Protein AF-A0A7X4AN86-F1 (afdb_monomer_lite)

pLDDT: mean 84.16, std 14.02, range [39.28, 96.69]

Sequence (159 aa):
MKVVLMLSIGFLLFSTPVFGELSLEDVEKIRAIVKESDTLLRTEIAASEQRMREYVSQEIKIVSQEIKIVSQEIKAVNTTIAEMDKRLSQIFVLVIALVAFIGVVVGVPQIIVATQRKHQRVQDEKIEAQQRQIEVQQEQIEALRQEMEAHKPEHIVTH

Secondary structure (DSSP, 8-state):
-HHHHHHHHHHHHHTS-------HHHHHHHHHHHHHHHHHHHHHHHHHHHHHHHHHHHHHHHHHHHHHHHHHHHHHHHHHHHHHHHHHHHHHHHHHHHHHHHHHHHHHHHHHHHHHHHHHHHHHHHHHHHHHHHHHHHHHHHHHHHHHHHT--------

Structure (mmCIF, N/CA/C/O backbone):
data_AF-A0A7X4AN86-F1
#
_entry.id   AF-A0A7X4AN86-F1
#
loop_
_atom_site.group_PDB
_atom_site.id
_atom_site.type_symbol
_atom_site.label_atom_id
_atom_site.label_alt_id
_atom_site.label_comp_id
_atom_site.label_asym_id
_atom_site.label_entity_id
_atom_site.label_seq_id
_atom_site.pdbx_PDB_ins_code
_atom_site.Cartn_x
_atom_site.Cartn_y
_atom_site.Cartn_z
_atom_site.occupancy
_atom_site.B_iso_or_equiv
_atom_site.auth_seq_id
_atom_site.auth_comp_id
_atom_site.auth_asym_id
_atom_site.auth_atom_id
_atom_site.pdbx_PDB_model_num
ATOM 1 N N . MET A 1 1 ? 87.988 15.229 -50.002 1.00 59.66 1 MET A N 1
ATOM 2 C CA . MET A 1 1 ? 86.924 15.644 -49.054 1.00 59.66 1 MET A CA 1
ATOM 3 C C . MET A 1 1 ? 85.816 16.482 -49.699 1.00 59.66 1 MET A C 1
ATOM 5 O O . MET A 1 1 ? 84.666 16.098 -49.564 1.00 59.66 1 MET A O 1
ATOM 9 N N . LYS A 1 2 ? 86.116 17.559 -50.448 1.00 65.12 2 LYS A N 1
ATOM 10 C CA . LYS A 1 2 ? 85.088 18.427 -51.073 1.00 65.12 2 LYS A CA 1
ATOM 11 C C . LYS A 1 2 ? 84.139 17.706 -52.047 1.00 65.12 2 LYS A C 1
ATOM 13 O O . LYS A 1 2 ? 82.944 17.965 -52.027 1.00 65.12 2 LYS A O 1
ATOM 18 N N . VAL A 1 3 ? 84.654 16.763 -52.841 1.00 76.94 3 VAL A N 1
ATOM 19 C CA . VAL A 1 3 ? 83.847 15.990 -53.808 1.00 76.94 3 VAL A CA 1
ATOM 20 C C . VAL A 1 3 ? 82.849 15.062 -53.106 1.00 76.94 3 VAL A C 1
ATOM 22 O O . VAL A 1 3 ? 81.696 14.997 -53.503 1.00 76.94 3 VAL A O 1
ATOM 25 N N . VAL A 1 4 ? 83.262 14.412 -52.013 1.00 77.50 4 VAL A N 1
ATOM 26 C CA . VAL A 1 4 ? 82.396 13.531 -51.206 1.00 77.50 4 VAL A CA 1
ATOM 27 C C . VAL A 1 4 ? 81.288 14.329 -50.515 1.00 77.50 4 VAL A C 1
ATOM 29 O O . VAL A 1 4 ? 80.149 13.883 -50.449 1.00 77.50 4 VAL A O 1
ATOM 32 N N . LEU A 1 5 ? 81.607 15.539 -50.051 1.00 77.81 5 LEU A N 1
ATOM 33 C CA . LEU A 1 5 ? 80.645 16.421 -49.393 1.00 77.81 5 LEU A CA 1
ATOM 34 C C . LEU A 1 5 ? 79.608 16.967 -50.394 1.00 77.81 5 LEU A C 1
ATOM 36 O O . LEU A 1 5 ? 78.422 16.992 -50.083 1.00 77.81 5 LEU A O 1
ATOM 40 N N . MET A 1 6 ? 80.027 17.290 -51.623 1.00 79.81 6 MET A N 1
ATOM 41 C CA . MET A 1 6 ? 79.114 17.667 -52.714 1.00 79.81 6 MET A CA 1
ATOM 42 C C . MET A 1 6 ? 78.222 16.504 -53.171 1.00 79.81 6 MET A C 1
ATOM 44 O O . MET A 1 6 ? 77.037 16.709 -53.414 1.00 79.81 6 MET A O 1
ATOM 48 N N . LEU A 1 7 ? 78.754 15.280 -53.231 1.00 76.62 7 LEU A N 1
ATOM 49 C CA . LEU A 1 7 ? 77.976 14.080 -53.565 1.00 76.62 7 LEU A CA 1
ATOM 50 C C . LEU A 1 7 ? 76.938 13.739 -52.487 1.00 76.62 7 LEU A C 1
ATOM 52 O O . LEU A 1 7 ? 75.814 13.379 -52.819 1.00 76.62 7 LEU A O 1
ATOM 56 N N . SER A 1 8 ? 77.286 13.908 -51.209 1.00 74.31 8 SER A N 1
ATOM 57 C CA . SER A 1 8 ? 76.368 13.686 -50.085 1.00 74.31 8 SER A CA 1
ATOM 58 C C . SER A 1 8 ? 75.232 14.716 -50.050 1.00 74.31 8 SER A C 1
ATOM 60 O O . SER A 1 8 ? 74.072 14.352 -49.875 1.00 74.31 8 SER A O 1
ATOM 62 N N . ILE A 1 9 ? 75.536 15.995 -50.309 1.00 74.00 9 ILE A N 1
ATOM 63 C CA . ILE A 1 9 ? 74.516 17.050 -50.432 1.00 74.00 9 ILE A CA 1
ATOM 64 C C . ILE A 1 9 ? 73.622 16.806 -51.655 1.00 74.00 9 ILE A C 1
ATOM 66 O O . ILE A 1 9 ? 72.408 16.956 -51.559 1.00 74.00 9 ILE A O 1
ATOM 70 N N . GLY A 1 10 ? 74.194 16.371 -52.783 1.00 73.00 10 GLY A N 1
ATOM 71 C CA . GLY A 1 10 ? 73.420 15.988 -53.965 1.00 73.00 10 GLY A CA 1
ATOM 72 C C . GLY A 1 10 ? 72.473 14.816 -53.691 1.00 73.00 10 GLY A C 1
ATOM 73 O O . GLY A 1 10 ? 71.308 14.869 -54.075 1.00 73.00 10 GLY A O 1
ATOM 74 N N . PHE A 1 11 ? 72.936 13.797 -52.962 1.00 70.88 11 PHE A N 1
ATOM 75 C CA . PHE A 1 11 ? 72.116 12.646 -52.578 1.00 70.88 11 PHE A CA 1
ATOM 76 C C . PHE A 1 11 ? 71.001 13.022 -51.587 1.00 70.88 11 PHE A C 1
ATOM 78 O O . PHE A 1 11 ? 69.872 12.557 -51.733 1.00 70.88 11 PHE A O 1
ATOM 85 N N . LEU A 1 12 ? 71.283 13.912 -50.629 1.00 63.19 12 LEU A N 1
ATOM 86 C CA . LEU A 1 12 ? 70.298 14.459 -49.684 1.00 63.19 12 LEU A CA 1
ATOM 87 C C . LEU A 1 12 ? 69.236 15.348 -50.354 1.00 63.19 12 LEU A C 1
ATOM 89 O O . LEU A 1 12 ? 68.088 15.356 -49.921 1.00 63.19 12 LEU A O 1
ATOM 93 N N . LEU A 1 13 ? 69.581 16.068 -51.425 1.00 61.72 13 LEU A N 1
ATOM 9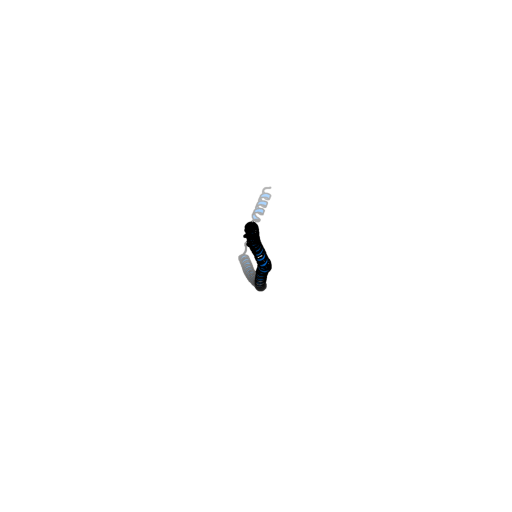4 C CA . LEU A 1 13 ? 68.618 16.872 -52.191 1.00 61.72 13 LEU A CA 1
ATOM 95 C C . LEU A 1 13 ? 67.727 16.007 -53.100 1.00 61.72 13 LEU A C 1
ATOM 97 O O . LEU A 1 13 ? 66.534 16.282 -53.218 1.00 61.72 13 LEU A O 1
ATOM 101 N N . PHE A 1 14 ? 68.268 14.923 -53.670 1.00 61.25 14 PHE A N 1
ATOM 102 C CA . PHE A 1 14 ? 67.503 13.939 -54.455 1.00 61.25 14 PHE A CA 1
ATOM 103 C C . PHE A 1 14 ? 66.569 13.053 -53.617 1.00 61.25 14 PHE A C 1
ATOM 105 O O . PHE A 1 14 ? 65.721 12.366 -54.177 1.00 61.25 14 PHE A O 1
ATOM 112 N N . SER A 1 15 ? 66.712 13.060 -52.291 1.00 56.84 15 SER A N 1
ATOM 113 C CA . SER A 1 15 ? 65.878 12.286 -51.359 1.00 56.84 15 SER A CA 1
ATOM 114 C C . SER A 1 15 ? 64.764 13.114 -50.697 1.00 56.84 15 SER A C 1
ATOM 116 O O . SER A 1 15 ? 64.137 12.665 -49.739 1.00 56.84 15 SER A O 1
ATOM 118 N N . THR A 1 16 ? 64.462 14.302 -51.233 1.00 56.03 16 THR A N 1
ATOM 119 C CA . THR A 1 16 ? 63.260 15.071 -50.871 1.00 56.03 16 THR A CA 1
ATOM 120 C C . THR A 1 16 ? 62.068 14.647 -51.742 1.00 56.03 16 THR A C 1
ATOM 122 O O . THR A 1 16 ? 62.247 14.060 -52.805 1.00 56.03 16 THR A O 1
ATOM 125 N N . PRO A 1 17 ? 60.840 14.787 -51.239 1.00 50.56 17 PRO A N 1
ATOM 126 C CA . PRO A 1 17 ? 60.107 13.701 -50.615 1.00 50.56 17 PRO A CA 1
ATOM 127 C C . PRO A 1 17 ? 59.444 12.852 -51.692 1.00 50.56 17 PRO A C 1
ATOM 129 O O . PRO A 1 17 ? 58.973 13.378 -52.699 1.00 50.56 17 PRO A O 1
ATOM 132 N N . VAL A 1 18 ? 59.267 11.559 -51.420 1.00 56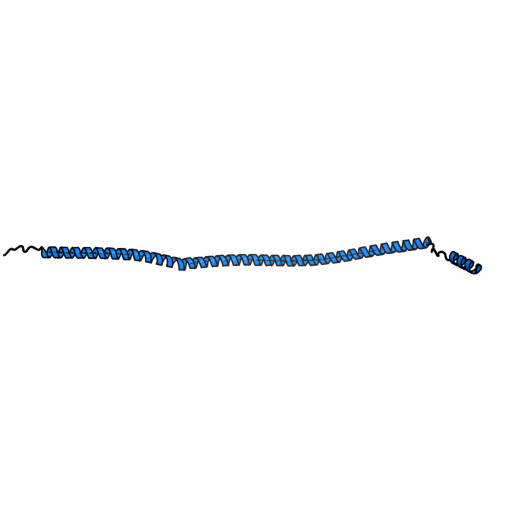.06 18 VAL A N 1
ATOM 133 C CA . VAL A 1 18 ? 58.120 10.831 -51.975 1.00 56.06 18 VAL A CA 1
ATOM 134 C C . VAL A 1 18 ? 56.873 11.462 -51.346 1.00 56.06 18 VAL A C 1
ATOM 136 O O . VAL A 1 18 ? 56.263 10.923 -50.427 1.00 56.06 18 VAL A O 1
ATOM 139 N N . PHE A 1 19 ? 56.528 12.672 -51.785 1.00 55.12 19 PHE A N 1
ATOM 140 C CA . PHE A 1 19 ? 55.153 13.110 -51.791 1.00 55.12 19 P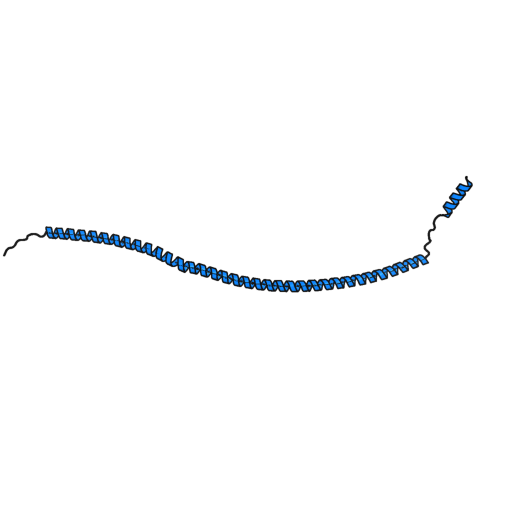HE A CA 1
ATOM 141 C C . PHE A 1 19 ? 54.500 12.140 -52.759 1.00 55.12 19 PHE A C 1
ATOM 143 O O . PHE A 1 19 ? 54.662 12.261 -53.970 1.00 55.12 19 PHE A O 1
ATOM 150 N N . GLY A 1 20 ? 53.861 11.105 -52.217 1.00 59.78 20 GLY A N 1
ATOM 151 C CA . GLY A 1 20 ? 52.880 10.364 -52.984 1.00 59.78 20 GLY A CA 1
ATOM 152 C C . GLY A 1 20 ? 51.840 11.386 -53.412 1.00 59.78 20 GLY A C 1
ATOM 153 O O . GLY A 1 20 ? 50.986 11.758 -52.610 1.00 59.78 20 GLY A O 1
ATOM 154 N N . GLU A 1 21 ? 51.985 11.925 -54.622 1.00 60.19 21 GLU A N 1
ATOM 155 C CA . GLU A 1 21 ? 50.918 12.647 -55.291 1.00 60.19 21 GLU A CA 1
ATOM 156 C C . GLU A 1 21 ? 49.761 11.659 -55.351 1.00 60.19 21 GLU A C 1
ATOM 158 O O . GLU A 1 21 ? 49.780 10.709 -56.131 1.00 60.19 21 GLU A O 1
ATOM 163 N N . LEU A 1 22 ? 48.800 11.829 -54.441 1.00 63.56 22 LEU A N 1
ATOM 164 C CA . LEU A 1 22 ? 47.517 11.157 -54.527 1.00 63.56 22 LEU A CA 1
ATOM 165 C C . LEU A 1 22 ? 46.953 11.523 -55.892 1.00 63.56 22 LEU A C 1
ATOM 167 O O . LEU A 1 22 ? 46.578 12.676 -56.127 1.00 63.56 22 LEU A O 1
ATOM 171 N N . SER A 1 23 ? 46.943 10.553 -56.800 1.00 77.81 23 SER A N 1
ATOM 172 C CA . SER A 1 23 ? 46.334 10.756 -58.099 1.00 77.81 23 SER A CA 1
ATOM 173 C C . SER A 1 23 ? 44.841 11.035 -57.898 1.00 77.81 23 SER A C 1
ATOM 175 O O . SER A 1 23 ? 44.242 10.661 -56.884 1.00 77.81 23 SER A O 1
ATOM 177 N N . LEU A 1 24 ? 44.208 11.694 -58.869 1.00 81.12 24 LEU A N 1
ATOM 178 C CA . LEU A 1 24 ? 42.753 11.881 -58.854 1.00 81.12 24 LEU A CA 1
ATOM 179 C C . LEU A 1 24 ? 42.006 10.543 -58.692 1.00 81.12 24 LEU A C 1
ATOM 181 O O . LEU A 1 24 ? 40.983 10.500 -58.012 1.00 81.12 24 LEU A O 1
ATOM 185 N N . GLU A 1 25 ? 42.560 9.457 -59.236 1.00 84.00 25 GLU A N 1
ATOM 186 C CA . GLU A 1 25 ? 42.035 8.096 -59.102 1.00 84.00 25 GLU A CA 1
ATOM 187 C C . GLU A 1 25 ? 42.094 7.587 -57.650 1.00 84.00 25 GLU A C 1
ATOM 189 O O . GLU A 1 25 ? 41.111 7.045 -57.139 1.00 84.00 25 GLU A O 1
ATOM 194 N N . ASP A 1 26 ? 43.196 7.833 -56.933 1.00 84.50 26 ASP A N 1
ATOM 195 C CA . ASP A 1 26 ? 43.321 7.464 -55.517 1.00 84.50 26 ASP A CA 1
ATOM 196 C C . ASP A 1 26 ? 42.330 8.242 -54.639 1.00 84.50 26 ASP A C 1
ATOM 198 O O . ASP A 1 26 ? 41.722 7.681 -53.724 1.00 84.50 26 ASP A O 1
ATOM 202 N N . VAL A 1 27 ? 42.104 9.525 -54.942 1.00 86.25 27 VAL A N 1
ATOM 203 C CA . VAL A 1 27 ? 41.112 10.358 -54.241 1.00 86.25 27 VAL A CA 1
ATOM 204 C C . VAL A 1 27 ? 39.685 9.867 -54.505 1.00 86.25 27 VAL A C 1
ATOM 206 O O . VAL A 1 27 ? 38.868 9.825 -53.581 1.00 86.25 27 VAL A O 1
ATOM 209 N N . GLU A 1 28 ? 39.367 9.465 -55.737 1.00 87.44 28 GLU A N 1
ATOM 210 C CA . GLU A 1 28 ? 38.066 8.873 -56.070 1.00 87.44 28 GLU A CA 1
ATOM 211 C C . GLU A 1 28 ? 37.847 7.535 -55.364 1.00 87.44 28 GLU A C 1
ATOM 213 O O . GLU A 1 28 ? 36.765 7.299 -54.820 1.00 87.44 28 GLU A O 1
ATOM 218 N N . LYS A 1 29 ? 38.882 6.696 -55.283 1.00 89.69 29 LYS A N 1
ATOM 219 C CA . LYS A 1 29 ? 38.834 5.426 -54.555 1.00 89.69 29 LYS A CA 1
ATOM 220 C C . LYS A 1 29 ? 38.629 5.633 -53.056 1.00 89.69 29 LYS A C 1
ATOM 222 O O . LYS A 1 29 ? 37.786 4.964 -52.462 1.00 89.69 29 LYS A O 1
ATOM 227 N N . ILE A 1 30 ? 39.321 6.599 -52.449 1.00 87.06 30 ILE A N 1
ATOM 228 C CA . ILE A 1 30 ? 39.097 6.981 -51.046 1.00 87.06 30 ILE A CA 1
ATOM 229 C C . ILE A 1 30 ? 37.661 7.471 -50.854 1.00 87.06 30 ILE A C 1
ATOM 231 O O . ILE A 1 30 ? 36.988 7.041 -49.920 1.00 87.06 30 ILE A O 1
ATOM 235 N N . ARG A 1 31 ? 37.149 8.322 -51.751 1.00 90.19 31 ARG A N 1
ATOM 236 C CA . ARG A 1 31 ? 35.760 8.800 -51.685 1.00 90.19 31 ARG A CA 1
ATOM 237 C C . ARG A 1 31 ? 34.756 7.651 -51.794 1.00 90.19 31 ARG A C 1
ATOM 239 O O . ARG A 1 31 ? 33.753 7.667 -51.083 1.00 90.19 31 ARG A O 1
ATOM 246 N N . ALA A 1 32 ? 35.010 6.673 -52.661 1.00 90.94 32 ALA A N 1
ATOM 247 C CA . ALA A 1 32 ? 34.169 5.490 -52.802 1.00 90.94 32 ALA A CA 1
ATOM 248 C C . ALA A 1 32 ? 34.157 4.655 -51.513 1.00 90.94 32 ALA A C 1
ATOM 250 O O . ALA A 1 32 ? 33.076 4.346 -51.018 1.00 90.94 32 ALA A O 1
ATOM 251 N N . ILE A 1 33 ? 35.330 4.394 -50.925 1.00 91.75 33 ILE A N 1
ATOM 252 C CA . ILE A 1 33 ? 35.465 3.670 -49.651 1.00 91.75 33 ILE A CA 1
ATOM 253 C C . ILE A 1 33 ? 34.736 4.407 -48.525 1.00 91.75 33 ILE A C 1
ATOM 255 O O . ILE A 1 33 ? 33.979 3.788 -47.787 1.00 91.75 33 ILE A O 1
ATOM 259 N N . VAL A 1 34 ? 34.910 5.729 -48.415 1.00 93.00 34 VAL A N 1
ATOM 260 C CA . VAL A 1 34 ? 34.235 6.539 -47.387 1.00 93.00 34 VAL A CA 1
ATOM 261 C C . VAL A 1 34 ? 32.717 6.484 -47.563 1.00 93.00 34 VAL A C 1
ATOM 263 O O . VAL A 1 34 ? 31.983 6.294 -46.596 1.00 93.00 34 VAL A O 1
ATOM 266 N N . LYS A 1 35 ? 32.227 6.593 -48.803 1.00 93.94 35 LYS A N 1
ATOM 267 C CA . LYS A 1 35 ? 30.792 6.513 -49.091 1.00 93.94 35 LYS A CA 1
ATOM 268 C C . LYS A 1 35 ? 30.224 5.132 -48.761 1.00 93.94 35 LYS A C 1
ATOM 270 O O . LYS A 1 35 ? 29.143 5.049 -48.186 1.00 93.94 35 LYS A O 1
ATOM 275 N N . GLU A 1 36 ? 30.941 4.065 -49.100 1.00 93.94 36 GLU A N 1
ATOM 276 C CA . GLU A 1 36 ? 30.561 2.696 -48.748 1.00 93.94 36 GLU A CA 1
ATOM 277 C C . GLU A 1 36 ? 30.550 2.504 -47.226 1.00 93.94 36 GLU A C 1
ATOM 279 O O . GLU A 1 36 ? 29.544 2.054 -46.672 1.00 93.94 36 GLU A O 1
ATOM 284 N N . SER A 1 37 ? 31.598 2.946 -46.525 1.00 89.62 37 SER A N 1
ATOM 285 C CA . SER A 1 37 ? 31.664 2.866 -45.064 1.00 89.62 37 SER A CA 1
ATOM 286 C C . SER A 1 37 ? 30.549 3.657 -44.386 1.00 89.62 37 SER A C 1
ATOM 288 O O . SER A 1 37 ? 29.954 3.159 -43.435 1.00 89.62 37 SER A O 1
ATOM 290 N N . ASP A 1 38 ? 30.193 4.835 -44.906 1.00 93.56 38 ASP A N 1
ATOM 291 C CA . ASP A 1 38 ? 29.076 5.633 -44.393 1.00 93.56 38 ASP A CA 1
ATOM 292 C C . ASP A 1 38 ? 27.742 4.907 -44.575 1.00 93.56 38 ASP A C 1
ATOM 294 O O . ASP A 1 38 ? 26.886 4.941 -43.687 1.00 93.56 38 ASP A O 1
ATOM 298 N N . THR A 1 39 ? 27.544 4.235 -45.715 1.00 94.44 39 THR A N 1
ATOM 299 C CA . THR A 1 39 ? 26.326 3.448 -45.938 1.00 94.44 39 THR A CA 1
ATOM 300 C C . THR A 1 39 ? 26.246 2.249 -45.000 1.00 94.44 39 THR A C 1
ATOM 302 O O . THR A 1 39 ? 25.210 2.071 -44.361 1.00 94.44 39 THR A O 1
ATOM 305 N N . LEU A 1 40 ? 27.339 1.495 -44.837 1.00 93.75 40 LEU A N 1
ATOM 306 C CA . LEU A 1 40 ? 27.409 0.357 -43.917 1.00 93.75 40 LEU A CA 1
ATOM 307 C C . LEU A 1 40 ? 27.167 0.795 -42.469 1.00 93.75 40 LEU A C 1
ATOM 309 O O . LEU A 1 40 ? 26.360 0.196 -41.756 1.00 93.75 40 LEU A O 1
ATOM 313 N N . LEU A 1 41 ? 27.798 1.891 -42.052 1.00 94.56 41 LEU A N 1
ATOM 314 C CA . LEU A 1 41 ? 27.650 2.441 -40.712 1.00 94.56 41 LEU A CA 1
ATOM 315 C C . LEU A 1 41 ? 26.210 2.896 -40.450 1.00 94.56 41 LEU A C 1
ATOM 317 O O . LEU A 1 41 ? 25.654 2.583 -39.402 1.00 94.56 41 LEU A O 1
ATOM 321 N N . ARG A 1 42 ? 25.553 3.551 -41.415 1.00 95.06 42 ARG A N 1
ATOM 322 C CA . ARG A 1 42 ? 24.127 3.906 -41.298 1.00 95.06 42 ARG A CA 1
ATOM 323 C C . ARG A 1 42 ? 23.230 2.678 -41.186 1.00 95.06 42 ARG A C 1
ATOM 325 O O . ARG A 1 42 ? 22.292 2.697 -40.392 1.00 95.06 42 ARG A O 1
ATOM 332 N N . THR A 1 43 ? 23.501 1.625 -41.957 1.00 95.19 43 THR A N 1
ATOM 333 C CA . THR A 1 43 ? 22.714 0.387 -41.878 1.00 95.19 43 THR A CA 1
ATOM 334 C C . THR A 1 43 ? 22.900 -0.327 -40.543 1.00 95.19 43 THR A C 1
ATOM 336 O O . THR A 1 43 ? 21.911 -0.759 -39.955 1.00 95.19 43 THR A O 1
ATOM 339 N N . GLU A 1 44 ? 24.126 -0.381 -40.014 1.00 94.56 44 GLU A N 1
ATOM 340 C CA . GLU A 1 44 ? 24.392 -0.997 -38.712 1.00 94.56 44 GLU A CA 1
ATOM 341 C C . GLU A 1 44 ? 23.791 -0.171 -37.570 1.00 94.56 44 GLU A C 1
ATOM 343 O O . GLU A 1 44 ? 23.217 -0.741 -36.644 1.00 94.56 44 GLU A O 1
ATOM 348 N N . ILE A 1 45 ? 23.836 1.166 -37.651 1.00 94.81 45 ILE A N 1
ATOM 349 C CA . ILE A 1 45 ? 23.145 2.037 -36.691 1.00 94.81 45 ILE A CA 1
ATOM 350 C C . ILE A 1 45 ? 21.642 1.770 -36.723 1.00 94.81 45 ILE A C 1
ATOM 352 O O . ILE A 1 45 ? 21.060 1.536 -35.670 1.00 94.81 45 ILE A O 1
ATOM 356 N N . ALA A 1 46 ? 21.016 1.739 -37.902 1.00 96.62 46 ALA A N 1
ATOM 357 C CA . ALA A 1 46 ? 19.581 1.484 -38.013 1.00 96.62 46 ALA A CA 1
ATOM 358 C C . ALA A 1 46 ? 19.197 0.100 -37.457 1.00 96.62 46 ALA A C 1
ATOM 360 O O . ALA A 1 46 ? 18.225 -0.021 -36.710 1.00 96.62 46 ALA A O 1
ATOM 361 N N . ALA A 1 47 ? 19.988 -0.933 -37.762 1.00 95.69 47 ALA A N 1
ATOM 362 C CA . ALA A 1 47 ? 19.789 -2.274 -37.219 1.00 95.69 47 ALA A CA 1
ATOM 363 C C . ALA A 1 47 ? 19.975 -2.306 -35.691 1.00 95.69 47 ALA A C 1
ATOM 365 O O . ALA A 1 47 ? 19.183 -2.921 -34.978 1.00 95.69 47 ALA A O 1
ATOM 366 N N . SER A 1 48 ? 20.992 -1.617 -35.169 1.00 95.00 48 SER A N 1
ATOM 367 C CA . SER A 1 48 ? 21.255 -1.508 -33.732 1.00 95.00 48 SER A CA 1
ATOM 368 C C . SER A 1 48 ? 20.141 -0.759 -32.997 1.00 95.00 48 SER A C 1
ATOM 370 O O . SER A 1 48 ? 19.652 -1.233 -31.971 1.00 95.00 48 SER A O 1
ATOM 372 N N . GLU A 1 49 ? 19.666 0.358 -33.550 1.00 95.75 49 GLU A N 1
ATOM 373 C CA . GLU A 1 49 ? 18.523 1.106 -33.024 1.00 95.75 49 GLU A CA 1
ATOM 374 C C . GLU A 1 49 ? 17.249 0.262 -33.021 1.00 95.75 49 GLU A C 1
ATOM 376 O O . GLU A 1 49 ? 16.485 0.307 -32.057 1.00 95.75 49 GLU A O 1
ATOM 381 N N . GLN A 1 50 ? 17.021 -0.539 -34.065 1.00 96.50 50 GLN A N 1
ATOM 382 C CA . GLN A 1 50 ? 15.886 -1.455 -34.108 1.00 96.50 50 GLN A CA 1
ATOM 383 C C . GLN A 1 50 ? 15.979 -2.512 -32.999 1.00 96.50 50 GLN A C 1
ATOM 385 O O . GLN A 1 50 ? 15.030 -2.658 -32.228 1.00 96.50 50 GLN A O 1
ATOM 390 N N . ARG A 1 51 ? 17.129 -3.187 -32.857 1.00 95.31 51 ARG A N 1
ATOM 391 C CA . ARG A 1 51 ? 17.360 -4.166 -31.776 1.00 95.31 51 ARG A CA 1
ATOM 392 C C . ARG A 1 51 ? 17.150 -3.539 -30.399 1.00 95.31 51 ARG A C 1
ATOM 394 O O . ARG A 1 51 ? 16.529 -4.139 -29.526 1.00 95.31 51 ARG A O 1
ATOM 401 N N . MET A 1 52 ? 17.625 -2.309 -30.213 1.00 95.19 52 MET A N 1
ATOM 402 C CA . MET A 1 52 ? 17.462 -1.576 -28.961 1.00 95.19 52 MET A CA 1
ATOM 403 C C . MET A 1 52 ? 15.994 -1.246 -28.680 1.00 95.19 52 MET A C 1
ATOM 405 O O . MET A 1 52 ? 15.530 -1.440 -27.559 1.00 95.19 52 MET A O 1
ATOM 409 N N . ARG A 1 53 ? 15.234 -0.799 -29.687 1.00 94.94 53 ARG A N 1
ATOM 410 C CA . ARG A 1 53 ? 13.790 -0.551 -29.551 1.00 94.94 53 ARG A CA 1
ATOM 411 C C . ARG A 1 53 ? 13.028 -1.822 -29.194 1.00 94.94 53 ARG A C 1
ATOM 413 O O . ARG A 1 53 ? 12.136 -1.767 -28.351 1.00 94.94 53 ARG A O 1
ATOM 420 N N . GLU A 1 54 ? 13.371 -2.948 -29.812 1.00 94.62 54 GLU A N 1
ATOM 421 C CA . GLU A 1 54 ? 12.759 -4.246 -29.516 1.00 94.62 54 GLU A CA 1
ATOM 422 C C . GLU A 1 54 ? 13.051 -4.685 -28.077 1.00 94.62 54 GLU A C 1
ATOM 424 O O . GLU A 1 54 ? 12.113 -5.005 -27.345 1.00 94.62 54 GLU A O 1
ATOM 429 N N . TYR A 1 55 ? 14.313 -4.608 -27.645 1.00 94.50 55 TYR A N 1
ATOM 430 C CA . TYR A 1 55 ? 14.720 -4.922 -26.273 1.00 94.50 55 TYR A CA 1
ATOM 431 C C . TYR A 1 55 ? 14.004 -4.034 -25.247 1.00 94.50 55 TYR A C 1
ATOM 433 O O . TYR A 1 55 ? 13.342 -4.533 -24.340 1.00 94.50 55 TYR A O 1
ATOM 441 N N . VAL A 1 56 ? 14.037 -2.711 -25.439 1.00 95.12 56 VAL A N 1
ATOM 442 C CA . VAL A 1 56 ? 13.352 -1.755 -24.554 1.00 95.12 56 VAL A CA 1
ATOM 443 C C . VAL A 1 56 ? 11.841 -2.005 -24.538 1.00 95.12 56 VAL A C 1
ATOM 445 O O . VAL A 1 56 ? 11.217 -1.941 -23.482 1.00 95.12 56 VAL A O 1
ATOM 448 N N . SER A 1 57 ? 11.229 -2.334 -25.679 1.00 95.56 57 SER A N 1
ATOM 449 C CA . SER A 1 57 ? 9.801 -2.666 -25.737 1.00 95.56 57 SER A CA 1
ATOM 450 C C . SER A 1 57 ? 9.465 -3.938 -24.954 1.00 95.56 57 SER A C 1
ATOM 452 O O . SER A 1 57 ? 8.420 -3.990 -24.303 1.00 95.56 57 SER A O 1
ATOM 454 N N . GLN A 1 58 ? 10.324 -4.958 -25.004 1.00 94.75 58 GLN A N 1
ATOM 455 C CA . GLN A 1 58 ? 10.151 -6.188 -24.230 1.00 94.75 58 GLN A CA 1
ATOM 456 C C . GLN A 1 58 ? 10.288 -5.930 -22.727 1.00 94.75 58 GLN A C 1
ATOM 458 O O . GLN A 1 58 ? 9.391 -6.309 -21.978 1.00 94.75 58 GLN A O 1
ATOM 463 N N . GLU A 1 59 ? 11.327 -5.212 -22.301 1.00 93.62 59 GLU A N 1
ATOM 464 C CA . GLU A 1 59 ? 11.527 -4.824 -20.897 1.00 93.62 59 GLU A CA 1
ATOM 465 C C . GLU A 1 59 ? 10.338 -4.011 -20.362 1.00 93.62 59 GLU A C 1
ATOM 467 O O . GLU A 1 59 ? 9.785 -4.321 -19.309 1.00 93.62 59 GLU A O 1
ATOM 472 N N . ILE A 1 60 ? 9.837 -3.036 -21.133 1.00 93.81 60 ILE A N 1
ATOM 473 C CA . ILE A 1 60 ? 8.640 -2.265 -20.757 1.00 93.81 60 ILE A CA 1
ATOM 474 C C . ILE A 1 60 ? 7.419 -3.178 -20.576 1.00 93.81 60 ILE A C 1
ATOM 476 O O . ILE A 1 60 ? 6.611 -2.950 -19.672 1.00 93.81 60 ILE A O 1
ATOM 480 N N . LYS A 1 61 ? 7.251 -4.210 -21.413 1.00 94.50 61 LYS A N 1
ATOM 481 C CA . LYS A 1 61 ? 6.141 -5.166 -21.268 1.00 94.50 61 LYS A CA 1
ATOM 482 C C . LYS A 1 61 ? 6.269 -5.986 -19.989 1.00 94.50 61 LYS A C 1
ATOM 484 O O . LYS A 1 61 ? 5.260 -6.145 -19.305 1.00 94.50 61 LYS A O 1
ATOM 489 N N . ILE A 1 62 ? 7.469 -6.472 -19.674 1.00 94.50 62 ILE A N 1
ATOM 490 C CA . ILE A 1 62 ? 7.745 -7.242 -18.453 1.00 94.50 62 ILE A CA 1
ATOM 491 C C . ILE A 1 62 ? 7.449 -6.376 -17.228 1.00 94.50 62 ILE A C 1
ATOM 493 O O . ILE A 1 62 ? 6.586 -6.723 -16.425 1.00 94.50 62 ILE A O 1
ATOM 497 N N . VAL A 1 63 ? 8.040 -5.182 -17.160 1.00 95.06 63 VAL A N 1
ATOM 498 C CA . VAL A 1 63 ? 7.812 -4.233 -16.061 1.00 95.06 63 VAL A CA 1
ATOM 499 C C . VAL A 1 63 ? 6.328 -3.862 -15.943 1.00 95.06 63 VAL A C 1
ATOM 501 O O . VAL A 1 63 ? 5.780 -3.791 -14.845 1.00 95.06 63 VAL A O 1
ATOM 504 N N . SER A 1 64 ? 5.619 -3.675 -17.061 1.00 94.69 64 SER A N 1
ATOM 505 C CA . SER A 1 64 ? 4.176 -3.401 -17.042 1.00 94.69 64 SER A CA 1
ATOM 506 C C . SER A 1 64 ? 3.357 -4.565 -16.471 1.00 94.69 64 SER A C 1
ATOM 508 O O . SER A 1 64 ? 2.353 -4.332 -15.791 1.00 94.69 64 SER A O 1
ATOM 510 N N . GLN A 1 65 ? 3.756 -5.810 -16.737 1.00 94.38 65 GLN A N 1
ATOM 511 C CA . GLN A 1 65 ? 3.116 -6.991 -16.157 1.00 94.38 65 GLN A CA 1
ATOM 512 C C . GLN A 1 65 ? 3.391 -7.091 -14.656 1.00 94.38 65 GLN A C 1
ATOM 514 O O . GLN A 1 65 ? 2.446 -7.278 -13.891 1.00 94.38 65 GLN A O 1
ATOM 519 N N . GLU A 1 66 ? 4.634 -6.882 -14.224 1.00 94.38 66 GLU A N 1
ATOM 520 C CA . GLU A 1 66 ? 4.997 -6.873 -12.804 1.00 94.38 66 GLU A CA 1
ATOM 521 C C . GLU A 1 66 ? 4.228 -5.796 -12.032 1.00 94.38 66 GLU A C 1
ATOM 523 O O . GLU A 1 66 ? 3.611 -6.091 -11.010 1.00 94.38 66 GLU A O 1
ATOM 528 N N . ILE A 1 67 ? 4.137 -4.574 -12.568 1.00 94.19 67 ILE A N 1
ATOM 529 C CA . ILE A 1 67 ? 3.339 -3.492 -11.969 1.00 94.19 67 ILE A CA 1
ATOM 530 C C . ILE A 1 67 ? 1.866 -3.897 -11.821 1.00 94.19 67 ILE A C 1
ATOM 532 O O . ILE A 1 67 ? 1.230 -3.562 -10.819 1.00 94.19 67 ILE A O 1
ATOM 536 N N . LYS A 1 68 ? 1.294 -4.622 -12.793 1.00 95.00 68 LYS A N 1
ATOM 537 C CA . LYS A 1 68 ? -0.092 -5.109 -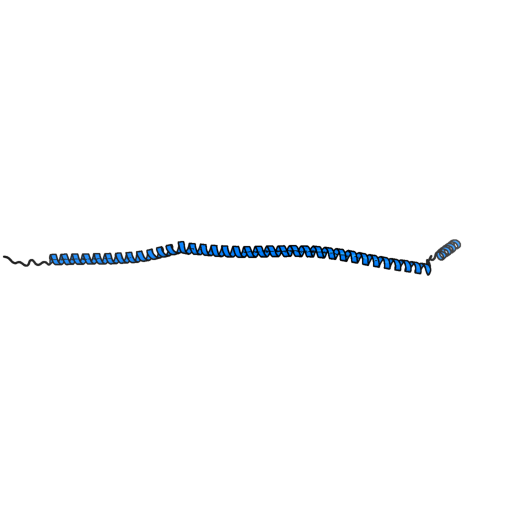12.695 1.00 95.00 68 LYS A CA 1
ATOM 538 C C . LYS A 1 68 ? -0.255 -6.138 -11.583 1.00 95.00 68 LYS A C 1
ATOM 540 O O . LYS A 1 68 ? -1.236 -6.044 -10.847 1.00 95.00 68 LYS A O 1
ATOM 545 N N . ILE A 1 69 ? 0.679 -7.079 -11.459 1.00 94.75 69 ILE A N 1
ATOM 546 C CA . ILE A 1 69 ? 0.666 -8.097 -10.401 1.00 94.75 69 ILE A CA 1
ATOM 547 C C . ILE A 1 69 ? 0.769 -7.415 -9.037 1.00 94.75 69 ILE A C 1
ATOM 549 O O . ILE A 1 69 ? -0.114 -7.585 -8.201 1.00 94.75 69 ILE A O 1
ATOM 553 N N . VAL A 1 70 ? 1.753 -6.532 -8.854 1.00 95.56 70 VAL A N 1
ATOM 554 C CA . VAL A 1 70 ? 1.922 -5.771 -7.608 1.00 95.56 70 VAL A CA 1
ATOM 555 C C . VAL A 1 70 ? 0.677 -4.933 -7.298 1.00 95.56 70 VAL A C 1
ATOM 557 O O . VAL A 1 70 ? 0.216 -4.889 -6.161 1.00 95.56 70 VAL A O 1
ATOM 560 N N . SER A 1 71 ? 0.057 -4.302 -8.300 1.00 94.62 71 SER A N 1
ATOM 561 C CA . SER A 1 71 ? -1.191 -3.552 -8.103 1.00 94.62 71 SER A CA 1
ATOM 562 C C . SER A 1 71 ? -2.348 -4.443 -7.633 1.00 94.62 71 SER A C 1
ATOM 564 O O . SER A 1 71 ? -3.158 -4.017 -6.806 1.00 94.62 71 SER A O 1
ATOM 566 N N . GLN A 1 72 ? -2.441 -5.675 -8.138 1.00 95.00 72 GLN A N 1
ATOM 567 C CA . GLN A 1 72 ? -3.436 -6.650 -7.686 1.00 95.00 72 GLN A CA 1
ATOM 568 C C . GLN A 1 72 ? -3.166 -7.102 -6.249 1.00 95.00 72 GLN A C 1
ATOM 570 O O . GLN A 1 72 ? -4.098 -7.128 -5.445 1.00 95.00 72 GLN A O 1
ATOM 575 N N . GLU A 1 73 ? -1.910 -7.377 -5.903 1.00 95.06 73 GLU A N 1
ATOM 576 C CA . GLU A 1 73 ? -1.512 -7.734 -4.539 1.00 95.06 73 GLU A CA 1
ATOM 577 C C . GLU A 1 73 ? -1.817 -6.606 -3.549 1.00 95.06 73 GLU A C 1
ATOM 579 O O . GLU A 1 73 ? -2.431 -6.849 -2.513 1.00 95.06 73 GLU A O 1
ATOM 584 N N . ILE A 1 74 ? -1.511 -5.352 -3.898 1.00 94.31 74 ILE A N 1
ATOM 585 C CA . ILE A 1 74 ? -1.853 -4.180 -3.075 1.00 94.31 74 ILE A CA 1
ATOM 586 C C . ILE A 1 74 ? -3.369 -4.082 -2.854 1.00 94.31 74 ILE A C 1
ATOM 588 O O . ILE A 1 74 ? -3.816 -3.793 -1.744 1.00 94.31 74 ILE A O 1
ATOM 592 N N . LYS A 1 75 ? -4.191 -4.343 -3.880 1.00 94.25 75 LYS A N 1
ATOM 593 C CA . LYS A 1 75 ? -5.659 -4.349 -3.732 1.00 94.25 75 LYS A CA 1
ATOM 594 C C . LYS A 1 75 ? -6.138 -5.460 -2.801 1.00 94.25 75 LYS A C 1
ATOM 596 O O . LYS A 1 75 ? -7.026 -5.216 -1.980 1.00 94.25 75 LYS A O 1
ATOM 601 N N . ALA A 1 76 ? -5.559 -6.653 -2.911 1.00 94.25 76 ALA A N 1
ATOM 602 C CA . ALA A 1 76 ? -5.867 -7.762 -2.016 1.00 94.25 76 ALA A CA 1
ATOM 603 C C . ALA A 1 76 ? -5.492 -7.414 -0.567 1.00 94.25 76 ALA A C 1
ATOM 605 O O . ALA A 1 76 ? -6.324 -7.546 0.328 1.00 94.25 76 ALA A O 1
ATOM 606 N N . VAL A 1 77 ? -4.294 -6.863 -0.349 1.00 95.12 77 VAL A N 1
ATOM 607 C CA . VAL A 1 77 ? -3.828 -6.406 0.968 1.00 95.12 77 VAL A CA 1
ATOM 608 C C . VAL A 1 77 ? -4.748 -5.329 1.542 1.00 95.12 77 VAL A C 1
ATOM 610 O O . VAL A 1 77 ? -5.182 -5.456 2.683 1.00 95.12 77 VAL A O 1
ATOM 613 N N . ASN A 1 78 ? -5.127 -4.317 0.758 1.00 94.88 78 ASN A N 1
ATOM 614 C CA . ASN A 1 78 ? -6.054 -3.273 1.208 1.00 94.88 78 ASN A CA 1
ATOM 615 C C . ASN A 1 78 ? -7.422 -3.838 1.609 1.00 94.88 78 ASN A C 1
ATOM 617 O O . ASN A 1 78 ? -8.018 -3.375 2.580 1.00 94.88 78 ASN A O 1
ATOM 621 N N . THR A 1 79 ? -7.910 -4.851 0.892 1.00 94.75 79 THR A N 1
ATOM 622 C CA . THR A 1 79 ? -9.176 -5.519 1.223 1.00 94.75 79 THR A CA 1
ATOM 623 C C . THR A 1 79 ? -9.064 -6.264 2.554 1.00 94.75 79 THR A C 1
ATOM 625 O O . THR A 1 79 ? -9.924 -6.105 3.419 1.00 94.75 79 THR A O 1
ATOM 628 N N . THR A 1 80 ? -7.971 -7.004 2.762 1.00 94.88 80 THR A N 1
ATOM 629 C CA . THR A 1 80 ? -7.691 -7.691 4.031 1.00 94.88 80 THR A CA 1
ATOM 630 C C . THR A 1 80 ? -7.561 -6.705 5.191 1.00 94.88 80 THR A C 1
ATOM 632 O O . THR A 1 80 ? -8.129 -6.935 6.255 1.00 94.88 80 THR A O 1
ATOM 635 N N . ILE A 1 81 ? -6.867 -5.579 4.993 1.00 93.94 81 ILE A N 1
ATOM 636 C CA . ILE A 1 81 ? -6.728 -4.528 6.011 1.00 93.94 81 ILE A CA 1
ATOM 637 C C . ILE A 1 81 ? -8.096 -3.942 6.374 1.00 93.94 81 ILE A C 1
ATOM 639 O O . ILE A 1 81 ? -8.399 -3.810 7.557 1.00 93.94 81 ILE A O 1
ATOM 643 N N . ALA A 1 82 ? -8.946 -3.641 5.388 1.00 93.81 82 ALA A N 1
ATOM 644 C CA . ALA A 1 82 ? -10.291 -3.126 5.641 1.00 93.81 82 ALA A CA 1
ATOM 645 C C . ALA A 1 82 ? -11.165 -4.131 6.414 1.00 93.81 82 ALA A C 1
ATOM 647 O O . ALA A 1 82 ? -11.936 -3.753 7.298 1.00 93.81 82 ALA A O 1
ATOM 648 N N . GLU A 1 83 ? -11.034 -5.427 6.120 1.00 95.62 83 GLU A N 1
ATOM 649 C CA . GLU A 1 83 ? -11.729 -6.466 6.879 1.00 95.62 83 GLU A CA 1
ATOM 650 C C . GLU A 1 83 ? -11.204 -6.573 8.319 1.00 95.62 83 GLU A C 1
ATOM 652 O O . GLU A 1 83 ? -11.994 -6.688 9.261 1.00 95.62 83 GLU A O 1
ATOM 657 N N . MET A 1 84 ? -9.884 -6.496 8.509 1.00 94.25 84 MET A N 1
ATOM 658 C CA . MET A 1 84 ? -9.266 -6.484 9.836 1.00 94.25 84 MET A CA 1
ATOM 659 C C . MET A 1 84 ? -9.710 -5.276 10.658 1.00 94.25 84 MET A C 1
ATOM 661 O O . MET A 1 84 ? -10.053 -5.450 11.824 1.00 94.25 84 MET A O 1
ATOM 665 N N . ASP A 1 85 ? -9.768 -4.087 10.060 1.00 94.44 85 ASP A N 1
ATOM 666 C CA . ASP A 1 85 ? -10.241 -2.869 10.722 1.00 94.44 85 ASP A CA 1
ATOM 667 C C . ASP A 1 85 ? -11.683 -3.033 11.227 1.00 94.44 85 ASP A C 1
ATOM 669 O O . ASP A 1 85 ? -11.990 -2.776 12.394 1.00 94.44 85 ASP A O 1
ATOM 673 N N . LYS A 1 86 ? -12.560 -3.615 10.398 1.00 94.69 86 LYS A N 1
ATOM 674 C CA . LYS A 1 86 ? -13.937 -3.933 10.796 1.00 94.69 86 LYS A CA 1
ATOM 675 C C . LYS A 1 86 ? -13.994 -4.920 11.965 1.00 94.69 86 LYS A C 1
ATOM 677 O O . LYS A 1 86 ? -14.763 -4.710 12.906 1.00 94.69 86 LYS A O 1
ATOM 682 N N . ARG A 1 87 ? -13.196 -5.992 11.924 1.00 93.56 87 ARG A N 1
ATOM 683 C CA . ARG A 1 87 ? -13.134 -6.989 13.008 1.00 93.56 87 ARG A CA 1
ATOM 684 C C . ARG A 1 87 ? -12.594 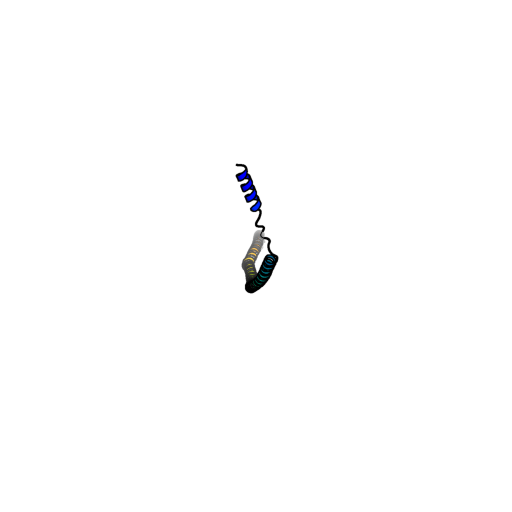-6.374 14.300 1.00 93.56 87 ARG A C 1
ATOM 686 O O . ARG A 1 87 ? -13.152 -6.622 15.366 1.00 93.56 87 ARG A O 1
ATOM 693 N N . LEU A 1 88 ? -11.554 -5.546 14.215 1.00 94.88 88 LEU A N 1
ATOM 694 C CA . LEU A 1 88 ? -10.984 -4.843 15.365 1.00 94.88 88 LEU A CA 1
ATOM 695 C C . LEU A 1 88 ? -11.984 -3.864 15.977 1.00 94.88 88 LEU A C 1
ATOM 697 O O . LEU A 1 88 ? -12.140 -3.853 17.194 1.00 94.88 88 LEU A O 1
ATOM 701 N N . SER A 1 89 ? -12.718 -3.112 15.155 1.00 95.62 89 SER A N 1
ATOM 702 C CA . SER A 1 89 ? -13.790 -2.228 15.620 1.00 95.62 89 SER A CA 1
ATOM 703 C C . SER A 1 89 ? -14.878 -3.001 16.376 1.00 95.62 89 SER A C 1
ATOM 705 O O . SER A 1 89 ? -15.266 -2.616 17.479 1.00 95.62 89 SER A O 1
ATOM 707 N N . GLN A 1 90 ? -15.317 -4.149 15.847 1.00 94.69 90 GLN A N 1
ATOM 708 C CA . GLN A 1 90 ? -16.295 -5.009 16.523 1.00 94.69 90 GLN A CA 1
ATOM 709 C C . GLN A 1 90 ? -15.778 -5.543 17.863 1.00 94.69 90 GLN A C 1
ATOM 711 O O . GLN A 1 90 ? -16.499 -5.496 18.861 1.00 94.69 90 GLN A O 1
ATOM 716 N N . ILE A 1 91 ? -14.531 -6.019 17.904 1.00 95.00 91 ILE A N 1
ATOM 717 C CA . ILE A 1 91 ? -13.896 -6.491 19.141 1.00 95.00 91 ILE A CA 1
ATOM 718 C C . ILE A 1 91 ? -13.779 -5.344 20.147 1.00 95.00 91 ILE A C 1
ATOM 720 O O . ILE A 1 91 ? -14.089 -5.529 21.319 1.00 95.00 91 ILE A O 1
ATOM 724 N N . PHE A 1 92 ? -13.386 -4.152 19.706 1.00 95.81 92 PHE A N 1
ATOM 725 C CA . PHE A 1 92 ? -13.264 -2.982 20.568 1.00 95.81 92 PHE A CA 1
ATOM 726 C C . PHE A 1 92 ? -14.605 -2.595 21.204 1.00 95.81 92 PHE A C 1
ATOM 728 O O . PHE A 1 92 ? -14.678 -2.405 22.419 1.00 95.81 92 PHE A O 1
ATOM 735 N N . VAL A 1 93 ? -15.687 -2.563 20.418 1.00 96.69 93 VAL A N 1
ATOM 736 C CA . VAL A 1 93 ? -17.045 -2.320 20.933 1.00 96.69 93 VAL A CA 1
ATOM 737 C C . VAL A 1 93 ? -17.460 -3.405 21.928 1.00 96.69 93 VAL A C 1
ATOM 739 O O . VAL A 1 93 ? -18.006 -3.085 22.984 1.00 96.69 93 VAL A O 1
ATOM 742 N N . LEU A 1 94 ? -17.168 -4.677 21.636 1.00 95.88 94 LEU A N 1
ATOM 743 C CA . LEU A 1 94 ? -17.453 -5.788 22.547 1.00 95.88 94 LEU A CA 1
ATOM 744 C C . LEU A 1 94 ? -16.697 -5.642 23.877 1.00 95.88 94 LEU A C 1
ATOM 746 O O . LEU A 1 94 ? -17.283 -5.848 24.938 1.00 95.88 94 LEU A O 1
ATOM 750 N N . VAL A 1 95 ? -15.420 -5.254 23.835 1.00 95.94 95 VAL A N 1
ATOM 751 C CA . VAL A 1 95 ? -14.604 -5.016 25.034 1.00 95.94 95 VAL A CA 1
ATOM 752 C C . VAL A 1 95 ? -15.177 -3.865 25.858 1.00 95.94 95 VAL A C 1
ATOM 754 O O . VAL A 1 95 ? -15.342 -4.019 27.067 1.00 95.94 95 VAL A O 1
ATOM 757 N N . ILE A 1 96 ? -15.549 -2.746 25.226 1.00 96.19 96 ILE A N 1
ATOM 758 C CA . ILE A 1 96 ? -16.206 -1.628 25.923 1.00 96.19 96 ILE A CA 1
ATOM 759 C C . ILE A 1 96 ? -17.506 -2.093 26.586 1.00 96.19 96 ILE A C 1
ATOM 761 O O . ILE A 1 96 ? -17.737 -1.791 27.758 1.00 96.19 96 ILE A O 1
ATOM 765 N N . ALA A 1 97 ? -18.339 -2.850 25.869 1.00 96.19 97 ALA A N 1
ATOM 766 C CA . ALA A 1 97 ? -19.593 -3.371 26.403 1.00 96.19 97 ALA A CA 1
ATOM 767 C C . ALA A 1 97 ? -19.363 -4.296 27.610 1.00 96.19 97 ALA A C 1
ATOM 769 O O . ALA A 1 97 ? -20.072 -4.190 28.610 1.00 96.19 97 ALA A O 1
ATOM 770 N N . LEU A 1 98 ? -18.343 -5.158 27.553 1.00 95.25 98 LEU A N 1
ATOM 771 C CA . LEU A 1 98 ? -17.982 -6.050 28.653 1.00 95.25 98 LEU A CA 1
ATOM 772 C C . LEU A 1 98 ? -17.503 -5.267 29.885 1.00 95.25 98 LEU A C 1
ATOM 774 O O . LEU A 1 98 ? -17.935 -5.547 31.001 1.00 95.25 98 LEU A O 1
ATOM 778 N N . VAL A 1 99 ? -16.646 -4.261 29.689 1.00 95.12 99 VAL A N 1
ATOM 779 C CA . VAL A 1 99 ? -16.166 -3.392 30.775 1.00 95.12 99 VAL A CA 1
ATOM 780 C C . VAL A 1 99 ? -17.331 -2.637 31.418 1.00 95.12 99 VAL A C 1
ATOM 782 O O . VAL A 1 99 ? -17.437 -2.606 32.644 1.00 95.12 99 VAL A O 1
ATOM 785 N N . ALA A 1 100 ? -18.245 -2.089 30.612 1.00 95.25 100 ALA A N 1
ATOM 786 C CA . ALA A 1 100 ? -19.450 -1.432 31.110 1.00 95.25 100 ALA A CA 1
ATOM 787 C C . ALA A 1 100 ? -20.344 -2.401 31.902 1.00 95.25 100 ALA A C 1
ATOM 789 O O . ALA A 1 100 ? -20.812 -2.060 32.988 1.00 95.25 100 ALA A O 1
ATOM 790 N N . PHE A 1 101 ? -20.529 -3.628 31.405 1.00 94.88 101 PHE A N 1
ATOM 791 C CA . PHE A 1 101 ? -21.298 -4.665 32.089 1.00 94.88 101 PHE A CA 1
ATOM 792 C C . PHE A 1 101 ? -20.700 -5.018 33.455 1.00 94.88 101 PHE A C 1
ATOM 794 O O . PHE A 1 101 ? -21.424 -5.040 34.447 1.00 94.88 101 PHE A O 1
ATOM 801 N N . ILE A 1 102 ? -19.381 -5.216 33.537 1.00 92.69 102 ILE A N 1
ATOM 802 C CA . ILE A 1 102 ? -18.687 -5.459 34.811 1.00 92.69 102 ILE A CA 1
ATOM 803 C C . ILE A 1 102 ? -18.887 -4.273 35.763 1.00 92.69 102 ILE A C 1
ATOM 805 O O . ILE A 1 102 ? -19.202 -4.475 36.936 1.00 92.69 102 ILE A O 1
ATOM 809 N N . GLY A 1 103 ? -18.770 -3.042 35.258 1.00 92.56 103 GLY A N 1
ATOM 810 C CA . GLY A 1 103 ? -19.024 -1.828 36.033 1.00 92.56 103 GLY A CA 1
ATOM 811 C C . GLY A 1 103 ? -20.435 -1.779 36.625 1.00 92.56 103 GLY A C 1
ATOM 812 O O . GLY A 1 103 ? -20.596 -1.426 37.790 1.00 92.56 103 GLY A O 1
ATOM 813 N N . VAL A 1 104 ? -21.454 -2.196 35.869 1.00 93.12 104 VAL A N 1
ATOM 814 C CA . VAL A 1 104 ? -22.843 -2.260 36.352 1.00 93.12 104 VAL A CA 1
ATOM 815 C C . VAL A 1 104 ? -23.029 -3.395 37.360 1.00 93.12 104 VAL A C 1
ATOM 817 O O . VAL A 1 104 ? -23.541 -3.162 38.453 1.00 93.12 104 VAL A O 1
ATOM 820 N N . VAL A 1 105 ? -22.591 -4.609 37.023 1.00 92.88 105 VAL A N 1
ATOM 821 C CA . VAL A 1 105 ? -22.795 -5.807 37.853 1.00 92.88 105 VAL A CA 1
ATOM 822 C C . VAL A 1 105 ? -22.069 -5.706 39.190 1.00 92.88 105 VAL A C 1
ATOM 824 O O . VAL A 1 105 ? -22.617 -6.118 40.208 1.00 92.88 105 VAL A O 1
ATOM 827 N N . VAL A 1 106 ? -20.856 -5.152 39.215 1.00 90.12 106 VAL A N 1
ATOM 828 C CA . VAL A 1 106 ? -20.056 -5.041 40.443 1.00 90.12 106 VAL A CA 1
ATOM 829 C C . VAL A 1 106 ? -20.279 -3.699 41.139 1.00 90.12 106 VAL A C 1
ATOM 831 O O . VAL A 1 106 ? -20.421 -3.653 42.362 1.00 90.12 106 VAL A O 1
ATOM 834 N N . GLY A 1 107 ? -20.339 -2.601 40.383 1.00 85.19 107 GLY A N 1
ATOM 835 C CA . GLY A 1 107 ? -20.409 -1.251 40.941 1.00 85.19 107 GLY A CA 1
ATOM 836 C C . GLY A 1 107 ? -21.762 -0.918 41.563 1.00 85.19 107 GLY A C 1
ATOM 837 O O . GLY A 1 107 ? -21.806 -0.359 42.659 1.00 85.19 107 GLY A O 1
ATOM 838 N N . VAL A 1 108 ? -22.875 -1.297 40.921 1.00 86.88 108 VAL A N 1
ATOM 839 C CA . VAL A 1 108 ? -24.217 -0.944 41.417 1.00 86.88 108 VAL A CA 1
ATOM 840 C C . VAL A 1 108 ? -24.511 -1.589 42.781 1.00 86.88 108 VAL A C 1
ATOM 842 O O . VAL A 1 108 ? -24.873 -0.848 43.699 1.00 86.88 108 VAL A O 1
ATOM 845 N N . PRO A 1 109 ? -24.299 -2.905 43.003 1.00 87.88 109 PRO A N 1
ATOM 846 C CA . PRO A 1 109 ? -24.529 -3.504 44.318 1.00 87.88 109 PRO A CA 1
ATOM 847 C C . PRO A 1 109 ? -23.647 -2.911 45.419 1.00 87.88 109 PRO A C 1
ATOM 849 O O . PRO A 1 109 ? -24.130 -2.686 46.526 1.00 87.88 109 PRO A O 1
ATOM 852 N N . GLN A 1 110 ? -22.376 -2.603 45.132 1.00 80.44 110 GLN A N 1
ATOM 853 C CA . GLN A 1 110 ? -21.481 -1.997 46.124 1.00 80.44 110 GLN A CA 1
ATOM 854 C C . GLN A 1 110 ? -21.951 -0.603 46.550 1.00 80.44 110 GLN A C 1
ATOM 856 O O . GLN A 1 110 ? -21.957 -0.300 47.745 1.00 80.44 110 GLN A O 1
ATOM 861 N N . ILE A 1 111 ? -22.405 0.219 45.599 1.00 83.19 111 ILE A N 1
ATOM 862 C CA . ILE A 1 111 ? -22.957 1.548 45.891 1.00 83.19 111 ILE A CA 1
ATOM 863 C C . ILE A 1 111 ? -24.255 1.426 46.698 1.00 83.19 111 ILE A C 1
ATOM 865 O O . ILE A 1 111 ? -24.432 2.145 47.685 1.00 83.19 111 ILE A O 1
ATOM 869 N N . ILE A 1 112 ? -25.143 0.492 46.337 1.00 80.62 112 ILE A N 1
ATOM 870 C CA . ILE A 1 112 ? -26.398 0.259 47.069 1.00 80.62 112 ILE A CA 1
ATOM 871 C C . ILE A 1 112 ? -26.111 -0.175 48.509 1.00 80.62 112 ILE A C 1
ATOM 873 O O . ILE A 1 112 ? -26.655 0.422 49.436 1.00 80.62 112 ILE A O 1
ATOM 877 N N . VAL A 1 113 ? -25.226 -1.154 48.720 1.00 85.62 113 VAL A N 1
ATOM 878 C CA . VAL A 1 113 ? -24.873 -1.642 50.064 1.00 85.62 113 VAL A CA 1
ATOM 879 C C . VAL A 1 113 ? -24.213 -0.540 50.895 1.00 85.62 113 VAL A C 1
ATOM 881 O O . VAL A 1 113 ? -24.558 -0.364 52.064 1.00 85.62 113 VAL A O 1
ATOM 884 N N . ALA A 1 114 ? -23.305 0.245 50.310 1.00 81.31 114 ALA A N 1
ATOM 885 C CA . ALA A 1 114 ? -22.692 1.380 50.998 1.00 81.31 114 ALA A CA 1
ATOM 886 C C . ALA A 1 114 ? -23.740 2.425 51.425 1.00 81.31 114 ALA A C 1
ATOM 888 O O . ALA A 1 114 ? -23.698 2.933 52.549 1.00 81.31 114 ALA A O 1
ATOM 889 N N . THR A 1 115 ? -24.719 2.699 50.561 1.00 81.50 115 THR A N 1
ATOM 890 C CA . THR A 1 115 ? -25.796 3.658 50.840 1.00 81.50 115 THR A CA 1
ATOM 891 C C . THR A 1 115 ? -26.777 3.124 51.889 1.00 81.50 115 THR A C 1
ATOM 893 O O . THR A 1 115 ? -27.150 3.855 52.808 1.00 81.50 115 THR A O 1
ATOM 896 N N . GLN A 1 116 ? -27.141 1.838 51.821 1.00 80.06 116 GLN A N 1
ATOM 897 C CA . GLN A 1 116 ? -28.016 1.186 52.800 1.00 80.06 116 GLN A CA 1
ATOM 898 C C . GLN A 1 116 ? -27.392 1.141 54.193 1.00 80.06 116 GLN A C 1
ATOM 900 O O . GLN A 1 116 ? -28.079 1.450 55.161 1.00 80.06 116 GLN A O 1
ATOM 905 N N . ARG A 1 117 ? -26.088 0.858 54.312 1.00 79.75 117 ARG A N 1
ATOM 906 C CA . ARG A 1 117 ? -25.388 0.893 55.609 1.00 79.75 117 ARG A CA 1
ATOM 907 C C . ARG A 1 117 ? -25.450 2.269 56.262 1.00 79.75 117 ARG A C 1
ATOM 909 O O . ARG A 1 117 ? -25.585 2.365 57.478 1.00 79.75 117 ARG A O 1
ATOM 916 N N . LYS A 1 118 ? -25.369 3.341 55.468 1.00 80.81 118 LYS A N 1
ATOM 917 C CA . LYS A 1 118 ? -25.521 4.705 55.986 1.00 80.81 118 LYS A CA 1
ATOM 918 C C . LYS A 1 118 ? -26.946 4.947 56.485 1.00 80.81 118 LYS A C 1
ATOM 920 O O . LYS A 1 118 ? -27.120 5.542 57.540 1.00 80.81 118 LYS A O 1
ATOM 925 N N . HIS A 1 119 ? -27.951 4.471 55.751 1.00 80.88 119 HIS A N 1
ATOM 926 C CA . HIS A 1 119 ? -29.351 4.599 56.157 1.00 80.88 119 HIS A CA 1
ATOM 927 C C . HIS A 1 119 ? -29.685 3.778 57.408 1.00 80.88 119 HIS A C 1
ATOM 929 O O . HIS A 1 119 ? -30.368 4.294 58.284 1.00 80.88 119 HIS A O 1
ATOM 935 N N . GLN A 1 120 ? -29.163 2.554 57.520 1.00 80.38 120 GLN A N 1
ATOM 936 C CA . GLN A 1 120 ? -29.326 1.707 58.705 1.00 80.38 120 GLN A CA 1
ATOM 937 C C . GLN A 1 120 ? -28.726 2.365 59.944 1.00 80.38 120 GLN A C 1
ATOM 939 O O . GLN A 1 120 ? -29.434 2.519 60.924 1.00 80.38 120 GLN A O 1
ATOM 944 N N . ARG A 1 121 ? -27.494 2.889 59.869 1.00 79.69 121 ARG A N 1
ATOM 945 C CA . ARG A 1 121 ? -26.884 3.612 61.002 1.00 79.69 121 ARG A CA 1
ATOM 946 C C . ARG A 1 121 ? -27.729 4.791 61.482 1.00 79.69 121 ARG A C 1
ATOM 948 O O . ARG A 1 121 ? -27.905 4.969 62.676 1.00 79.69 121 ARG A O 1
ATOM 955 N N . VAL A 1 122 ? -28.289 5.567 60.553 1.00 82.62 122 VAL A N 1
ATOM 956 C CA . VAL A 1 122 ? -29.163 6.701 60.900 1.00 82.62 122 VAL A CA 1
ATOM 957 C C . VAL A 1 122 ? -30.494 6.233 61.501 1.00 82.62 122 VAL A C 1
ATOM 959 O O . VAL A 1 122 ? -31.064 6.926 62.340 1.00 82.62 122 VAL A O 1
ATOM 962 N N . GLN A 1 123 ? -31.026 5.088 61.068 1.00 78.88 123 GLN A N 1
ATOM 963 C CA . GLN A 1 123 ? -32.234 4.511 61.661 1.00 78.88 123 GLN A CA 1
ATOM 964 C C . GLN A 1 123 ? -31.955 3.940 63.051 1.00 78.88 123 GLN A C 1
ATOM 966 O O . GLN A 1 123 ? -32.724 4.224 63.961 1.00 78.88 123 GLN A O 1
ATOM 971 N N . ASP A 1 124 ? -30.843 3.233 63.231 1.00 86.31 124 ASP A N 1
ATOM 972 C CA . ASP A 1 124 ? -30.424 2.676 64.517 1.00 86.31 124 ASP A CA 1
ATOM 973 C C . ASP A 1 124 ? -30.197 3.790 65.549 1.00 86.31 124 ASP A C 1
ATOM 975 O O . ASP A 1 124 ? -30.721 3.709 66.654 1.00 86.31 124 ASP A O 1
ATOM 979 N N . GLU A 1 125 ? -29.530 4.887 65.169 1.00 86.25 125 GLU A N 1
ATOM 980 C CA . GLU A 1 125 ? -29.363 6.066 66.035 1.00 86.25 125 GLU A CA 1
ATOM 981 C C . GLU A 1 125 ? -30.712 6.683 66.447 1.00 86.25 125 GLU A C 1
ATOM 983 O O . GLU A 1 125 ? -30.893 7.098 67.594 1.00 86.25 125 GLU A O 1
ATOM 988 N N . LYS A 1 126 ? -31.688 6.738 65.530 1.00 83.25 126 LYS A N 1
ATOM 989 C CA . LYS A 1 126 ? -33.040 7.232 65.843 1.00 83.25 126 LYS A CA 1
ATOM 990 C C . LYS A 1 126 ? -33.797 6.286 66.767 1.00 83.25 126 LYS A C 1
ATOM 992 O O . LYS A 1 126 ? -34.476 6.765 67.672 1.00 83.25 126 LYS A O 1
ATOM 997 N N . ILE A 1 127 ? -33.687 4.979 66.538 1.00 82.38 127 ILE A N 1
ATOM 998 C CA . ILE A 1 127 ? -34.306 3.957 67.384 1.00 82.38 127 ILE A CA 1
ATOM 999 C C . ILE A 1 127 ? -33.714 4.040 68.790 1.00 82.38 127 ILE A C 1
ATOM 1001 O O . ILE A 1 127 ? -34.469 4.100 69.753 1.00 82.38 127 ILE A O 1
ATOM 1005 N N . GLU A 1 128 ? -32.391 4.139 68.923 1.00 90.25 128 GLU A N 1
ATOM 1006 C CA . GLU A 1 128 ? -31.728 4.256 70.224 1.00 90.25 128 GLU A CA 1
ATOM 1007 C C . GLU A 1 128 ? -32.159 5.532 70.967 1.00 90.25 128 GLU A C 1
ATOM 1009 O O . GLU A 1 128 ? -32.466 5.492 72.160 1.00 90.25 128 GLU A O 1
ATOM 1014 N N . ALA A 1 129 ? -32.265 6.662 70.261 1.00 86.56 129 ALA A N 1
ATOM 1015 C CA . ALA A 1 129 ? -32.759 7.907 70.845 1.00 86.56 129 ALA A CA 1
ATOM 1016 C C . ALA A 1 129 ? -34.220 7.800 71.323 1.00 86.56 129 ALA A C 1
ATOM 1018 O O . ALA A 1 129 ? -34.554 8.315 72.391 1.00 86.56 129 ALA A O 1
ATOM 1019 N N . GLN A 1 130 ? -35.087 7.122 70.563 1.00 85.31 130 GLN A N 1
ATOM 1020 C CA . GLN A 1 130 ? -36.472 6.865 70.969 1.00 85.31 130 GLN A CA 1
ATOM 1021 C C . GLN A 1 130 ? -36.550 5.904 72.158 1.00 85.31 130 GLN A C 1
ATOM 1023 O O . GLN A 1 130 ? -37.320 6.155 73.080 1.00 85.31 130 GLN A O 1
ATOM 1028 N N . GLN A 1 131 ? -35.722 4.857 72.180 1.00 87.31 131 GLN A N 1
ATOM 1029 C CA . GLN A 1 131 ? -35.658 3.896 73.280 1.00 87.31 131 GLN A CA 1
ATOM 1030 C C . GLN A 1 131 ? -35.324 4.596 74.604 1.00 87.31 131 GLN A C 1
ATOM 1032 O O . GLN A 1 131 ? -36.010 4.385 75.599 1.00 87.31 131 GLN A O 1
ATOM 1037 N N . ARG A 1 132 ? -34.342 5.511 74.591 1.00 88.38 132 ARG A N 1
ATOM 1038 C CA . ARG A 1 132 ? -33.989 6.318 75.770 1.00 88.38 132 ARG A CA 1
ATOM 1039 C C . ARG A 1 132 ? -35.129 7.226 76.224 1.00 88.38 132 ARG A C 1
ATOM 1041 O O . ARG A 1 132 ? -35.326 7.407 77.419 1.00 88.38 132 ARG A O 1
ATOM 1048 N N . GLN A 1 133 ? -35.885 7.813 75.294 1.00 87.81 133 GLN A N 1
ATOM 1049 C CA . GLN A 1 133 ? -37.055 8.619 75.662 1.00 87.81 133 GLN A CA 1
ATOM 1050 C C . GLN A 1 133 ? -38.152 7.769 76.307 1.00 87.81 133 GLN A C 1
ATOM 1052 O O . GLN A 1 133 ? -38.779 8.225 77.261 1.00 87.81 133 GLN A O 1
ATOM 1057 N N . ILE A 1 134 ? -38.365 6.547 75.813 1.00 86.69 134 ILE A N 1
ATOM 1058 C CA . ILE A 1 134 ? -39.332 5.605 76.385 1.00 86.69 134 ILE A CA 1
ATOM 1059 C C . ILE A 1 134 ? -38.905 5.187 77.797 1.00 86.69 134 ILE A C 1
ATOM 1061 O O . ILE A 1 134 ? -39.742 5.226 78.694 1.00 86.69 134 ILE A O 1
ATOM 1065 N N . GLU A 1 135 ? -37.626 4.865 78.019 1.00 90.81 135 GLU A N 1
ATOM 1066 C CA . GLU A 1 135 ? -37.105 4.539 79.358 1.00 90.81 135 GLU A CA 1
ATOM 1067 C C . GLU A 1 135 ? -37.318 5.691 80.346 1.00 90.81 135 GLU A C 1
ATOM 1069 O O . GLU A 1 135 ? -37.892 5.486 81.413 1.00 90.81 135 GLU A O 1
ATOM 1074 N N . VAL A 1 136 ? -36.959 6.921 79.963 1.00 89.88 136 VAL A N 1
ATOM 1075 C CA . VAL A 1 136 ? -37.166 8.104 80.816 1.00 89.88 136 VAL A CA 1
ATOM 1076 C C . VAL A 1 136 ? -38.654 8.333 81.106 1.00 89.88 136 VAL A C 1
ATOM 1078 O O . VAL A 1 136 ? -39.021 8.694 82.224 1.00 89.88 136 VAL A O 1
ATOM 1081 N N . GLN A 1 137 ? -39.536 8.123 80.124 1.00 85.75 137 GLN A N 1
ATOM 1082 C CA . GLN A 1 137 ? -40.981 8.221 80.345 1.00 85.75 137 GLN A CA 1
ATOM 1083 C C . GLN A 1 137 ? -41.503 7.124 81.278 1.00 85.75 137 GLN A C 1
ATOM 1085 O O . GLN A 1 137 ? -42.361 7.403 82.114 1.00 85.75 137 GLN A O 1
ATOM 1090 N N . GLN A 1 138 ? -40.999 5.894 81.166 1.00 86.56 138 GLN A N 1
ATOM 1091 C CA . GLN A 1 138 ? -41.367 4.801 82.065 1.00 86.56 138 GLN A CA 1
ATOM 1092 C C . GLN A 1 138 ? -40.924 5.072 83.502 1.00 86.56 138 GLN A C 1
ATOM 1094 O O . GLN A 1 138 ? -41.740 4.909 84.407 1.00 86.56 138 GLN A O 1
ATOM 1099 N N . GLU A 1 139 ? -39.703 5.565 83.710 1.00 87.62 139 GLU A N 1
ATOM 1100 C CA . GLU A 1 139 ? -39.228 5.966 85.039 1.00 87.62 139 GLU A CA 1
ATOM 1101 C C . GLU A 1 139 ? -40.099 7.074 85.644 1.00 87.62 139 GLU A C 1
ATOM 1103 O O . GLU A 1 139 ? -40.460 7.010 86.817 1.00 87.62 139 GLU A O 1
ATOM 1108 N N . GLN A 1 140 ? -40.510 8.068 84.847 1.00 86.31 140 GLN A N 1
ATOM 1109 C CA . GLN A 1 140 ? -41.423 9.115 85.318 1.00 86.31 140 GLN A CA 1
ATOM 1110 C C . GLN A 1 140 ? -42.800 8.563 85.704 1.00 86.31 140 GLN A C 1
ATOM 1112 O O . GLN A 1 140 ? -43.374 8.996 86.702 1.00 86.31 140 GLN A O 1
ATOM 1117 N N . ILE A 1 141 ? -43.337 7.609 84.938 1.00 84.44 141 ILE A N 1
ATOM 1118 C CA . ILE A 1 141 ? -44.617 6.958 85.248 1.00 84.44 141 ILE A CA 1
ATOM 1119 C C . ILE A 1 141 ? -44.505 6.119 86.525 1.00 84.44 141 ILE A C 1
ATOM 1121 O O . ILE A 1 141 ? -45.421 6.147 87.347 1.00 84.44 141 ILE A O 1
ATOM 1125 N N . GLU A 1 142 ? -43.405 5.389 86.717 1.00 86.69 142 GLU A N 1
ATOM 1126 C CA . GLU A 1 142 ? -43.166 4.625 87.945 1.00 86.69 142 GLU A CA 1
ATOM 1127 C C . GLU A 1 142 ? -42.995 5.536 89.161 1.00 86.69 142 GLU A C 1
ATOM 1129 O O . GLU A 1 142 ? -43.603 5.269 90.198 1.00 86.69 142 GLU A O 1
ATOM 1134 N N . ALA A 1 143 ? -42.263 6.644 89.026 1.00 83.38 143 ALA A N 1
ATOM 1135 C CA . ALA A 1 143 ? -42.119 7.641 90.083 1.00 83.38 143 ALA A CA 1
ATOM 1136 C C . ALA A 1 143 ? -43.470 8.277 90.455 1.00 83.38 143 ALA A C 1
ATOM 1138 O O . ALA A 1 143 ? -43.829 8.312 91.630 1.00 83.38 143 ALA A O 1
ATOM 1139 N N . LEU A 1 144 ? -44.273 8.690 89.466 1.00 82.19 144 LEU A N 1
ATOM 1140 C CA . LEU A 1 144 ? -45.632 9.202 89.689 1.00 82.19 144 LEU A CA 1
ATOM 1141 C C . LEU A 1 144 ? -46.544 8.159 90.340 1.00 82.19 144 LEU A C 1
ATOM 1143 O O . LEU A 1 144 ? -47.365 8.488 91.194 1.00 82.19 144 LEU A O 1
ATOM 1147 N N . ARG A 1 145 ? -46.418 6.887 89.954 1.00 79.94 145 ARG A N 1
ATOM 1148 C CA . ARG A 1 145 ? -47.199 5.799 90.548 1.00 79.94 145 ARG A CA 1
ATOM 1149 C C . ARG A 1 145 ? -46.810 5.558 92.005 1.00 79.94 145 ARG A C 1
ATOM 1151 O O . ARG A 1 145 ? -47.702 5.382 92.829 1.00 79.94 145 ARG A O 1
ATOM 1158 N N . GLN A 1 146 ? -45.518 5.596 92.323 1.00 80.38 146 GLN A N 1
ATOM 1159 C CA . GLN A 1 146 ? -45.032 5.515 93.700 1.00 80.38 146 GLN A CA 1
ATOM 1160 C C . GLN A 1 146 ? -45.476 6.721 94.528 1.00 80.38 146 GLN A C 1
ATOM 1162 O O . GLN A 1 146 ? -45.905 6.539 95.665 1.00 80.38 146 GLN A O 1
ATOM 1167 N N . GLU A 1 147 ? -45.459 7.931 93.964 1.00 78.62 147 GLU A N 1
ATOM 1168 C CA . GLU A 1 147 ? -46.020 9.108 94.629 1.00 78.62 147 GLU A CA 1
ATOM 1169 C C . GLU A 1 147 ? -47.519 8.940 94.883 1.00 78.62 147 GLU A C 1
ATOM 1171 O O . GLU A 1 147 ? -47.956 9.178 96.000 1.00 78.62 147 GLU A O 1
ATOM 1176 N N . MET A 1 148 ? -48.313 8.455 93.923 1.00 68.38 148 MET A N 1
ATOM 1177 C CA . MET A 1 148 ? -49.745 8.207 94.142 1.00 68.38 148 MET A CA 1
ATOM 1178 C C . MET A 1 148 ? -50.028 7.090 95.158 1.00 68.38 148 MET A C 1
ATOM 1180 O O . MET A 1 148 ? -51.023 7.166 95.880 1.00 68.38 148 MET A O 1
ATOM 1184 N N . GLU A 1 149 ? -49.182 6.062 95.241 1.00 68.94 149 GLU A N 1
ATOM 1185 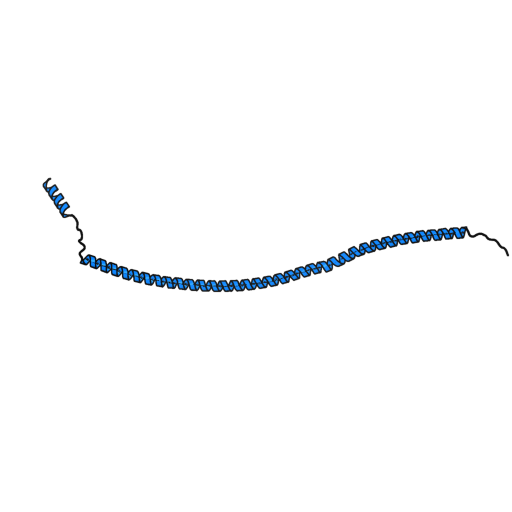C CA . GLU A 1 149 ? -49.285 5.028 96.278 1.00 68.94 149 GLU A CA 1
ATOM 1186 C C . GLU A 1 149 ? -48.873 5.562 97.660 1.00 68.94 149 GLU A C 1
ATOM 1188 O O . GLU A 1 149 ? -49.518 5.226 98.653 1.00 68.94 149 GLU A O 1
ATOM 1193 N N . ALA A 1 150 ? -47.884 6.459 97.727 1.00 62.75 150 ALA A N 1
ATOM 1194 C CA . ALA A 1 150 ? -47.471 7.149 98.951 1.00 62.75 150 ALA A CA 1
ATOM 1195 C C . ALA A 1 150 ? -48.439 8.271 99.378 1.00 62.75 150 ALA A C 1
ATOM 1197 O O . ALA A 1 150 ? -48.512 8.609 100.558 1.00 62.75 150 ALA A O 1
ATOM 1198 N N . HIS A 1 151 ? -49.196 8.841 98.437 1.00 55.91 151 HIS A N 1
ATOM 1199 C CA . HIS A 1 151 ? -50.218 9.863 98.670 1.00 55.91 151 HIS A CA 1
ATOM 1200 C C . HIS A 1 151 ? -51.634 9.295 98.735 1.00 55.91 151 HIS A C 1
ATOM 1202 O O . HIS A 1 151 ? -52.584 10.065 98.646 1.00 55.91 151 HIS A O 1
ATOM 1208 N N . LYS A 1 152 ? -51.811 7.978 98.901 1.00 48.56 152 LYS A N 1
ATOM 1209 C CA . LYS A 1 152 ? -53.120 7.386 99.191 1.00 48.56 152 LYS A CA 1
ATOM 1210 C C . LYS A 1 152 ? -53.503 7.779 100.627 1.00 48.56 152 LYS A C 1
ATOM 1212 O O . LYS A 1 152 ? -52.945 7.200 101.559 1.00 48.56 152 LYS A O 1
ATOM 1217 N N . PRO A 1 153 ? -54.402 8.759 100.858 1.00 48.00 153 PRO A N 1
ATOM 1218 C CA . PRO A 1 153 ? -54.790 9.086 102.218 1.00 48.00 153 PRO A CA 1
ATOM 1219 C C . PRO A 1 153 ? -55.537 7.888 102.806 1.00 48.00 153 PRO A C 1
ATOM 1221 O O . PRO A 1 153 ? -56.486 7.379 102.203 1.00 48.00 153 PRO A O 1
ATOM 1224 N N . GLU A 1 154 ? -55.128 7.460 104.000 1.00 47.75 154 GLU A N 1
ATOM 1225 C CA . GLU A 1 154 ? -55.979 6.706 104.919 1.00 47.75 154 GLU A CA 1
ATOM 1226 C C . GLU A 1 154 ? -57.191 7.578 105.281 1.00 47.75 154 GLU A C 1
ATOM 1228 O O . GLU A 1 154 ? -57.267 8.183 106.349 1.00 47.75 154 GLU A O 1
ATOM 1233 N N . HIS A 1 155 ? -58.166 7.675 104.378 1.00 43.19 155 HIS A N 1
ATOM 1234 C CA . HIS A 1 155 ? -59.504 8.092 104.754 1.00 43.19 155 HIS A CA 1
ATOM 1235 C C . HIS A 1 155 ? -60.257 6.876 105.293 1.00 43.19 155 HIS A C 1
ATOM 1237 O O . HIS A 1 155 ? -60.816 6.058 104.566 1.00 43.19 155 HIS A O 1
ATOM 1243 N N . ILE A 1 156 ? -60.182 6.789 106.621 1.00 52.72 156 ILE A N 1
ATOM 1244 C CA . ILE A 1 156 ? -61.154 6.256 107.581 1.00 52.72 156 ILE A CA 1
ATOM 1245 C C . ILE A 1 156 ? -62.589 6.265 107.029 1.00 52.72 156 ILE A C 1
ATOM 1247 O O . ILE A 1 156 ? -62.992 7.265 106.443 1.00 52.72 156 ILE A O 1
ATOM 1251 N N . VAL A 1 157 ? -63.350 5.195 107.303 1.00 42.84 157 VAL A N 1
ATOM 1252 C CA . VAL A 1 157 ? -64.717 5.158 107.896 1.00 42.84 157 VAL A CA 1
ATOM 1253 C C . VAL A 1 157 ? -65.156 3.681 107.864 1.00 42.84 157 VAL A C 1
ATOM 1255 O O . VAL A 1 157 ? -65.428 3.127 106.806 1.00 42.84 157 VAL A O 1
ATOM 1258 N N . THR A 1 158 ? -64.950 2.920 108.945 1.00 46.72 158 THR A N 1
ATOM 1259 C CA . THR A 1 158 ? -65.992 2.544 109.929 1.00 46.72 158 THR A CA 1
ATOM 1260 C C . THR A 1 158 ? -67.369 2.252 109.328 1.00 46.72 158 THR A C 1
ATOM 1262 O O . THR A 1 158 ? -68.143 3.181 109.111 1.00 46.72 158 THR A O 1
ATOM 1265 N N . HIS A 1 159 ? -67.701 0.969 109.177 1.00 39.28 159 HIS A N 1
ATOM 1266 C CA . HIS A 1 159 ? -68.886 0.356 109.786 1.00 39.28 159 HIS A CA 1
ATOM 1267 C C . HIS A 1 159 ? -68.790 -1.170 109.764 1.00 39.28 159 HIS A C 1
ATOM 1269 O O . HIS A 1 159 ? -68.266 -1.709 108.765 1.00 39.28 159 HIS A O 1
#

Radius of gyration: 66.19 Å; chains: 1; bounding box: 156×26×169 Å

Foldseek 3Di:
DVVVVVVVVVVVVVPPDPPVPCPPVNVVVVVVVVVVVVVVVVVVVVVVVVVVVVVVVVVVVVVVVVVVVVVVVVVVVVVVVVVVVVVVVVVVVVVVVVVVVCCCVVVVVVVVVVVVVVVVVVVVVVVVVVVVVVVVVVVVVVVVVVVVVVPPDPPDDDD